Protein AF-A0A0K1K5T0-F1 (afdb_monomer)

Radius of gyration: 21.62 Å; Cα contacts (8 Å, |Δi|>4): 199; chains: 1; bounding box: 44×76×50 Å

Mean predicted aligned error: 12.62 Å

Structure (mmCIF, N/CA/C/O backbone):
data_AF-A0A0K1K5T0-F1
#
_entry.id   AF-A0A0K1K5T0-F1
#
loop_
_atom_site.group_PDB
_atom_site.id
_atom_site.type_symbol
_atom_site.label_atom_id
_atom_site.label_alt_id
_atom_site.label_comp_id
_atom_site.label_asym_id
_atom_site.label_entity_id
_atom_site.label_seq_id
_atom_site.pdbx_PDB_ins_code
_atom_site.Cartn_x
_atom_site.Cartn_y
_atom_site.Cartn_z
_atom_site.occupancy
_atom_site.B_iso_or_equiv
_atom_site.auth_seq_id
_atom_site.auth_comp_id
_atom_site.auth_asym_id
_atom_site.auth_atom_id
_atom_site.pdbx_PDB_model_num
ATOM 1 N N . MET A 1 1 ? -0.062 2.917 15.552 1.00 55.50 1 MET A N 1
ATOM 2 C CA . MET A 1 1 ? -0.443 3.579 16.825 1.00 55.50 1 MET A CA 1
ATOM 3 C C . MET A 1 1 ? -1.315 4.822 16.632 1.00 55.50 1 MET A C 1
ATOM 5 O O . MET A 1 1 ? -2.237 4.996 17.414 1.00 55.50 1 MET A O 1
ATOM 9 N N . VAL A 1 2 ? -1.104 5.640 15.592 1.00 59.44 2 VAL A N 1
ATOM 10 C CA . VAL A 1 2 ? -1.821 6.924 15.406 1.00 59.44 2 VAL A CA 1
ATOM 11 C C . VAL A 1 2 ? -3.344 6.774 15.223 1.00 59.44 2 VAL A C 1
ATOM 13 O O . VAL A 1 2 ? -4.098 7.493 15.868 1.00 59.44 2 VAL A O 1
ATOM 16 N N . ALA A 1 3 ? -3.811 5.796 14.434 1.00 54.81 3 ALA A N 1
ATOM 17 C CA . ALA A 1 3 ? -5.249 5.551 14.239 1.00 54.81 3 ALA A CA 1
ATOM 18 C C . ALA A 1 3 ? -5.986 5.276 15.562 1.00 54.81 3 ALA A C 1
ATOM 20 O O . ALA A 1 3 ? -7.031 5.849 15.831 1.00 54.81 3 ALA A O 1
ATOM 21 N N . HIS A 1 4 ? -5.403 4.419 16.405 1.00 57.84 4 HIS A N 1
ATOM 22 C CA . HIS A 1 4 ? -5.982 4.022 17.686 1.00 57.84 4 HIS A CA 1
ATOM 23 C C . HIS A 1 4 ? -6.100 5.199 18.660 1.00 57.84 4 HIS A C 1
ATOM 25 O O . HIS A 1 4 ? -7.154 5.393 19.255 1.00 57.84 4 HIS A O 1
ATOM 31 N N . ALA A 1 5 ? -5.039 6.002 18.790 1.00 65.75 5 ALA A N 1
ATOM 32 C CA . ALA A 1 5 ? -5.032 7.157 19.683 1.00 65.75 5 ALA A CA 1
ATOM 33 C C . ALA A 1 5 ? -6.095 8.194 19.283 1.00 65.75 5 ALA A C 1
ATOM 35 O O . ALA A 1 5 ? -6.869 8.633 20.129 1.00 65.75 5 ALA A O 1
ATOM 36 N N . TYR A 1 6 ? -6.201 8.506 17.986 1.00 60.47 6 TYR A N 1
ATOM 37 C CA . TYR A 1 6 ? -7.234 9.411 17.480 1.00 60.47 6 TYR A CA 1
ATOM 38 C C . TYR A 1 6 ? -8.654 8.857 17.710 1.00 60.47 6 TYR A C 1
ATOM 40 O O . TYR A 1 6 ? -9.556 9.618 18.056 1.00 60.47 6 TYR A O 1
ATOM 48 N N . ALA A 1 7 ? -8.855 7.538 17.569 1.00 62.78 7 ALA A N 1
ATOM 49 C CA . ALA A 1 7 ? -10.134 6.873 17.850 1.00 62.78 7 ALA A CA 1
ATOM 50 C C . ALA A 1 7 ? -10.588 7.082 19.293 1.00 62.78 7 ALA A C 1
ATOM 52 O O . ALA A 1 7 ? -11.733 7.455 19.545 1.00 62.78 7 ALA A O 1
ATOM 53 N N . GLN A 1 8 ? -9.669 6.837 20.230 1.00 65.81 8 GLN A N 1
ATOM 54 C CA . GLN A 1 8 ? -9.929 6.967 21.656 1.00 65.81 8 GLN A CA 1
ATOM 55 C C . GLN A 1 8 ? -10.220 8.418 22.033 1.00 65.81 8 GLN A C 1
ATOM 57 O O . GLN A 1 8 ? -11.167 8.678 22.772 1.00 65.81 8 GLN A O 1
ATOM 62 N N . GLU A 1 9 ? -9.451 9.360 21.486 1.00 74.12 9 GLU A N 1
ATOM 63 C CA . GLU A 1 9 ? -9.633 10.793 21.723 1.00 74.12 9 GLU A CA 1
ATOM 64 C C . GLU A 1 9 ? -10.989 11.301 21.204 1.00 74.12 9 GLU A C 1
ATOM 66 O O . GLU A 1 9 ? -11.654 12.089 21.873 1.00 74.12 9 GLU A O 1
ATOM 71 N N . ASN A 1 10 ? -11.442 10.800 20.050 1.00 63.72 10 ASN A N 1
ATOM 72 C CA . ASN A 1 10 ? -12.652 11.283 19.375 1.00 63.72 10 ASN A CA 1
ATOM 73 C C . ASN A 1 10 ? -13.886 10.383 19.575 1.00 63.72 10 ASN A C 1
ATOM 75 O O . ASN A 1 10 ? -14.926 10.642 18.975 1.00 63.72 10 ASN A O 1
ATOM 79 N N . LYS A 1 11 ? -13.794 9.340 20.418 1.00 71.50 11 LYS A N 1
ATOM 80 C CA . LYS A 1 11 ? -14.870 8.363 20.698 1.00 71.50 11 LYS A CA 1
ATOM 81 C C . LYS A 1 11 ? -15.508 7.779 19.430 1.00 71.50 11 LYS A C 1
ATOM 83 O O . LYS A 1 11 ? -16.722 7.600 19.362 1.00 71.50 11 LYS A O 1
ATOM 88 N N . LEU A 1 12 ? -14.695 7.520 18.411 1.00 64.69 12 LEU A N 1
ATOM 89 C CA . LEU A 1 12 ? -15.184 7.028 17.127 1.00 64.69 12 LEU A CA 1
ATOM 90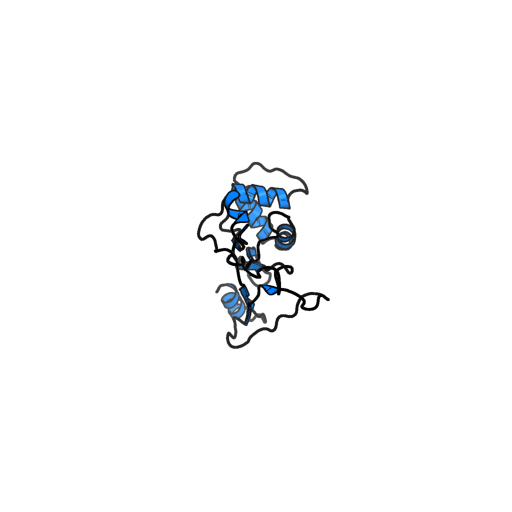 C C . LEU A 1 12 ? -15.383 5.508 17.175 1.00 64.69 12 LEU A C 1
ATOM 92 O O . LEU A 1 12 ? -14.486 4.773 17.587 1.00 64.69 12 LEU A O 1
ATOM 96 N N . GLU A 1 13 ? -16.533 5.033 16.696 1.00 62.06 13 GLU A N 1
ATOM 97 C CA . GLU A 1 13 ? -16.785 3.607 16.470 1.00 62.06 13 GLU A CA 1
ATOM 98 C C . GLU A 1 13 ? -16.142 3.173 15.146 1.00 62.06 13 GLU A C 1
ATOM 100 O O . GLU A 1 13 ? -16.751 3.236 14.081 1.00 62.06 13 GLU A O 1
ATOM 105 N N . PHE A 1 14 ? -14.883 2.741 15.185 1.00 65.06 14 PHE A N 1
ATOM 106 C CA . PHE A 1 14 ? -14.272 2.023 14.067 1.00 65.06 14 PHE A CA 1
ATOM 107 C C . PHE A 1 14 ? -13.378 0.892 14.559 1.00 65.06 14 PHE A C 1
ATOM 109 O O . PHE A 1 14 ? -12.876 0.911 15.681 1.00 65.06 14 PHE A O 1
ATOM 116 N N . THR A 1 15 ? -13.157 -0.093 13.691 1.00 68.31 15 THR A N 1
ATOM 117 C CA . THR A 1 15 ? -12.199 -1.173 13.922 1.00 68.31 15 THR A CA 1
ATOM 118 C C . THR A 1 15 ? -10.999 -1.011 12.999 1.00 68.31 15 THR A C 1
ATOM 120 O O . THR A 1 15 ? -11.123 -0.528 11.874 1.00 68.31 15 THR A O 1
ATOM 123 N N . VAL A 1 16 ? -9.824 -1.401 13.481 1.00 74.62 16 VAL A N 1
ATOM 124 C CA . VAL A 1 16 ? -8.615 -1.504 12.662 1.00 74.62 16 VAL A CA 1
ATOM 125 C C . VAL A 1 16 ? -8.305 -2.982 12.523 1.00 74.62 16 VAL A C 1
ATOM 127 O O . VAL A 1 16 ? -8.190 -3.677 13.532 1.00 74.62 16 VAL A O 1
ATOM 130 N N . ILE A 1 17 ? -8.191 -3.451 11.285 1.00 80.12 17 ILE A N 1
ATOM 131 C CA . ILE A 1 17 ? -7.899 -4.849 10.978 1.00 80.12 17 ILE A CA 1
ATOM 132 C C . ILE A 1 17 ? -6.446 -4.939 10.532 1.00 80.12 17 ILE A C 1
ATOM 134 O O . ILE A 1 17 ? -6.045 -4.286 9.568 1.00 80.12 17 ILE A O 1
ATOM 138 N N . ASP A 1 18 ? -5.674 -5.752 11.241 1.00 83.31 18 ASP A N 1
ATOM 139 C CA . ASP A 1 18 ? -4.297 -6.062 10.896 1.00 83.31 18 ASP A CA 1
ATOM 140 C C . ASP A 1 18 ? -4.266 -7.343 10.072 1.00 83.31 18 ASP A C 1
ATOM 142 O O . ASP A 1 18 ? -4.703 -8.398 10.534 1.00 83.31 18 ASP A O 1
ATOM 146 N N . PHE A 1 19 ? -3.752 -7.240 8.848 1.00 87.06 19 PHE A N 1
ATOM 147 C CA . PHE A 1 19 ? -3.556 -8.380 7.961 1.00 87.06 19 PHE A CA 1
ATOM 148 C C . PHE A 1 19 ? -2.153 -8.956 8.121 1.00 87.06 19 PHE A C 1
ATOM 150 O O . PHE A 1 19 ? -1.164 -8.222 8.104 1.00 87.06 19 PHE A O 1
ATOM 157 N N . THR A 1 20 ? -2.069 -10.281 8.194 1.00 89.06 20 THR A N 1
ATOM 158 C CA . THR A 1 20 ? -0.832 -11.021 7.932 1.00 89.06 20 THR A CA 1
ATOM 159 C C . THR A 1 20 ? -0.894 -11.535 6.505 1.00 89.06 20 THR A C 1
ATOM 161 O O . THR A 1 20 ? -1.826 -12.257 6.154 1.00 89.06 20 THR A O 1
ATOM 164 N N . VAL A 1 21 ? 0.076 -11.147 5.680 1.00 90.31 21 VAL A N 1
ATOM 165 C CA . VAL A 1 21 ? 0.117 -11.489 4.255 1.00 90.31 21 VAL A CA 1
ATOM 166 C C . VAL A 1 21 ? 1.404 -12.240 3.955 1.00 90.31 21 VAL A C 1
ATOM 168 O O . VAL A 1 21 ? 2.493 -11.772 4.288 1.00 90.31 21 VAL A O 1
ATOM 171 N N . ARG A 1 22 ? 1.281 -13.389 3.294 1.00 92.50 22 ARG A N 1
ATOM 172 C CA . ARG A 1 22 ? 2.413 -14.188 2.838 1.00 92.50 22 ARG A CA 1
ATOM 173 C C . ARG A 1 22 ? 3.036 -13.578 1.588 1.00 92.50 22 ARG A C 1
ATOM 175 O O . ARG A 1 22 ? 2.378 -13.445 0.553 1.00 92.50 22 ARG A O 1
ATOM 182 N N . LEU A 1 23 ? 4.325 -13.280 1.662 1.00 91.31 23 LEU A N 1
ATOM 183 C CA . LEU A 1 23 ? 5.133 -12.837 0.527 1.00 91.31 23 LEU A CA 1
ATOM 184 C C . LEU A 1 23 ? 5.974 -14.010 0.018 1.00 91.31 23 LEU A C 1
ATOM 186 O O . LEU A 1 23 ? 6.440 -14.812 0.828 1.00 91.31 23 LEU A O 1
ATOM 190 N N . ASP A 1 24 ? 6.162 -14.115 -1.296 1.00 87.06 24 ASP A N 1
ATOM 191 C CA . ASP A 1 24 ? 7.078 -15.106 -1.873 1.00 87.06 24 ASP A CA 1
ATOM 192 C C . ASP A 1 24 ? 8.501 -14.536 -1.955 1.00 87.06 24 ASP A C 1
ATOM 194 O O . ASP A 1 24 ? 9.478 -15.272 -1.810 1.00 87.06 24 ASP A O 1
ATOM 198 N N . PHE A 1 25 ? 8.618 -13.214 -2.116 1.00 85.56 25 PHE A N 1
ATOM 199 C CA . PHE A 1 25 ? 9.887 -12.492 -2.115 1.00 85.56 25 PHE A CA 1
ATOM 200 C C . PHE A 1 25 ? 10.114 -11.665 -0.844 1.00 85.56 25 PHE A C 1
ATOM 202 O O . PHE A 1 25 ? 9.184 -11.186 -0.192 1.00 85.56 25 PHE A O 1
ATOM 209 N N . ALA A 1 26 ? 11.390 -11.470 -0.501 1.00 76.31 26 ALA A N 1
ATOM 210 C CA . ALA A 1 26 ? 11.789 -10.686 0.661 1.00 76.31 26 ALA A CA 1
ATOM 211 C C . ALA A 1 26 ? 11.387 -9.209 0.524 1.00 76.31 26 ALA A C 1
ATOM 213 O O . ALA A 1 26 ? 11.425 -8.630 -0.563 1.00 76.31 26 ALA A O 1
ATOM 214 N N . ILE A 1 27 ? 11.066 -8.583 1.658 1.00 81.06 27 ILE A N 1
ATOM 215 C CA . ILE A 1 27 ? 10.851 -7.137 1.753 1.00 81.06 27 ILE A CA 1
ATOM 216 C C . ILE A 1 27 ? 12.189 -6.427 1.530 1.00 81.06 27 ILE A C 1
ATOM 218 O O . ILE A 1 27 ? 13.189 -6.786 2.155 1.00 81.06 27 ILE A O 1
ATOM 222 N N . ASN A 1 28 ? 12.210 -5.399 0.682 1.00 74.81 28 ASN A N 1
ATOM 223 C CA . ASN A 1 28 ? 13.379 -4.535 0.547 1.00 74.81 28 ASN A CA 1
ATOM 224 C C . ASN A 1 28 ? 13.456 -3.566 1.744 1.00 74.81 28 ASN A C 1
ATOM 226 O O . ASN A 1 28 ? 12.540 -2.761 1.91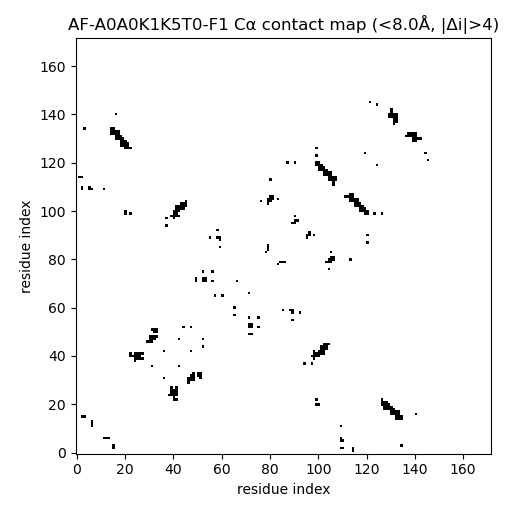9 1.00 74.81 28 ASN A O 1
ATOM 230 N N . PRO A 1 29 ? 14.519 -3.602 2.572 1.00 68.19 29 PRO A N 1
ATOM 231 C CA . PRO A 1 29 ? 14.664 -2.677 3.696 1.00 68.19 29 PRO A CA 1
ATOM 232 C C . PRO A 1 29 ? 15.159 -1.279 3.275 1.00 68.19 29 PRO A C 1
ATOM 234 O O . PRO A 1 29 ? 15.160 -0.358 4.092 1.00 68.19 29 PRO A O 1
ATOM 237 N N . GLY A 1 30 ? 15.637 -1.119 2.036 1.00 78.62 30 GLY A N 1
ATOM 238 C CA . GLY A 1 30 ? 16.225 0.112 1.511 1.00 78.62 30 GLY A CA 1
ATOM 239 C C . GLY A 1 30 ? 15.339 0.840 0.499 1.00 78.62 30 GLY A C 1
ATOM 240 O O . GLY A 1 30 ? 14.207 0.452 0.226 1.00 78.62 30 GLY A O 1
ATOM 241 N N . LYS A 1 31 ? 15.876 1.921 -0.088 1.00 82.38 31 LYS A N 1
ATOM 242 C CA . LYS A 1 31 ? 15.184 2.638 -1.168 1.00 82.38 31 LYS A CA 1
ATOM 243 C C . LYS A 1 31 ? 15.225 1.835 -2.473 1.00 82.38 31 LYS A C 1
ATOM 245 O O . LYS A 1 31 ? 16.288 1.800 -3.106 1.00 82.38 31 LYS A O 1
ATOM 250 N N . MET A 1 32 ? 14.082 1.284 -2.879 1.00 81.62 32 MET A N 1
ATOM 251 C CA . MET A 1 32 ? 13.913 0.486 -4.100 1.00 81.62 32 MET A CA 1
ATOM 252 C C . MET A 1 32 ? 14.270 1.281 -5.357 1.00 81.62 32 MET A C 1
ATOM 254 O O . MET A 1 32 ? 13.793 2.406 -5.550 1.00 81.62 32 MET A O 1
ATOM 258 N N . LYS A 1 33 ? 15.118 0.692 -6.203 1.00 83.75 33 LYS A N 1
ATOM 259 C CA . LYS A 1 33 ? 15.363 1.136 -7.579 1.00 83.75 33 LYS A CA 1
ATOM 260 C C . LYS A 1 33 ? 14.342 0.513 -8.535 1.00 83.75 33 LYS A C 1
ATOM 262 O O . LYS A 1 33 ? 13.742 -0.502 -8.186 1.00 83.75 33 LYS A O 1
ATOM 267 N N . PRO A 1 34 ? 14.191 1.051 -9.758 1.00 82.31 34 PRO A N 1
ATOM 268 C CA . PRO A 1 34 ? 13.382 0.415 -10.795 1.00 82.31 34 PRO A CA 1
ATOM 269 C C . PRO A 1 34 ? 13.785 -1.041 -11.061 1.00 82.31 34 PRO A C 1
ATOM 271 O O . PRO A 1 34 ? 12.916 -1.900 -11.155 1.00 82.31 34 PRO A O 1
ATOM 274 N N . GLU A 1 35 ? 15.091 -1.337 -11.098 1.00 85.44 35 GLU A N 1
ATOM 275 C CA . GLU A 1 35 ? 15.583 -2.705 -11.338 1.00 85.44 35 GLU A CA 1
ATOM 276 C C . GLU A 1 35 ? 15.226 -3.698 -10.217 1.00 85.44 35 GLU A C 1
ATOM 278 O O . GLU A 1 35 ? 15.178 -4.901 -10.460 1.00 85.44 35 GLU A O 1
ATOM 283 N N . ASP A 1 36 ? 14.981 -3.203 -8.998 1.00 83.62 36 ASP A N 1
ATOM 284 C CA . ASP A 1 36 ? 14.654 -4.038 -7.840 1.00 83.62 36 ASP A CA 1
ATOM 285 C C . ASP A 1 36 ? 13.170 -4.445 -7.840 1.00 83.62 36 ASP A C 1
ATOM 287 O O . ASP A 1 36 ? 12.812 -5.459 -7.248 1.00 83.62 36 ASP A O 1
ATOM 291 N N . LEU A 1 37 ? 12.290 -3.673 -8.498 1.00 83.75 37 LEU A N 1
ATOM 292 C CA . LEU A 1 37 ? 10.834 -3.867 -8.442 1.00 83.75 37 LEU A CA 1
ATOM 293 C C . LEU A 1 37 ? 10.376 -5.292 -8.792 1.00 83.75 37 LEU A C 1
ATOM 295 O O . LEU A 1 37 ? 9.546 -5.816 -8.050 1.00 83.75 37 LEU A O 1
ATOM 299 N N . PRO A 1 38 ? 10.900 -5.960 -9.841 1.00 86.12 38 PRO A N 1
ATOM 300 C CA . PRO A 1 38 ? 10.460 -7.310 -10.201 1.00 86.12 38 PRO A CA 1
ATOM 301 C C . PRO A 1 38 ? 10.881 -8.393 -9.197 1.00 86.12 38 PRO A C 1
ATOM 303 O O . PRO A 1 38 ? 10.441 -9.533 -9.312 1.00 86.12 38 PRO A O 1
ATOM 306 N N . LEU A 1 39 ? 11.764 -8.070 -8.245 1.00 86.81 39 LEU A N 1
ATOM 307 C CA . LEU A 1 39 ? 12.332 -9.013 -7.276 1.00 86.81 39 LEU A CA 1
ATOM 308 C C . LEU A 1 39 ? 11.617 -8.981 -5.919 1.00 86.81 39 LEU A C 1
ATOM 310 O O . LEU A 1 39 ? 12.064 -9.643 -4.981 1.00 86.81 39 LEU A O 1
ATOM 314 N N . HIS A 1 40 ? 10.549 -8.190 -5.789 1.00 88.19 40 HIS A N 1
ATOM 315 C CA . HIS A 1 40 ? 9.861 -7.947 -4.527 1.00 88.19 40 HIS A CA 1
ATOM 316 C C . HIS A 1 40 ? 8.340 -8.013 -4.690 1.00 88.19 40 HIS A C 1
ATOM 318 O O . HIS A 1 40 ? 7.787 -7.488 -5.648 1.00 88.19 40 HIS A O 1
ATOM 324 N N . ASP A 1 41 ? 7.661 -8.569 -3.684 1.00 90.06 41 ASP A N 1
ATOM 325 C CA . ASP A 1 41 ? 6.189 -8.609 -3.609 1.00 90.06 41 ASP A CA 1
ATOM 326 C C . ASP A 1 41 ? 5.605 -7.510 -2.714 1.00 90.06 41 ASP A C 1
ATOM 328 O O . ASP A 1 41 ? 4.387 -7.393 -2.560 1.00 90.06 41 ASP A O 1
ATOM 332 N N . PHE A 1 42 ? 6.471 -6.713 -2.094 1.00 91.19 42 PHE A N 1
ATOM 333 C CA . PHE A 1 42 ? 6.100 -5.614 -1.217 1.00 91.19 42 PHE A CA 1
ATOM 334 C C . PHE A 1 42 ? 6.647 -4.304 -1.771 1.00 91.19 42 PHE A C 1
ATOM 336 O O . PHE A 1 42 ? 7.857 -4.159 -1.942 1.00 91.19 42 PHE A O 1
ATOM 343 N N . LEU A 1 43 ? 5.755 -3.338 -1.982 1.00 90.00 43 LEU A N 1
ATOM 344 C CA . LEU A 1 43 ? 6.099 -1.996 -2.428 1.00 90.00 43 LEU A CA 1
ATOM 345 C C . LEU A 1 43 ? 5.757 -0.978 -1.343 1.00 90.00 43 LEU A C 1
ATOM 347 O O . LEU A 1 43 ? 4.590 -0.758 -1.041 1.00 90.00 43 LEU A O 1
ATOM 351 N N . SER A 1 44 ? 6.761 -0.300 -0.792 1.00 89.88 44 SER A N 1
ATOM 352 C CA . SER A 1 44 ? 6.549 0.870 0.065 1.00 89.88 44 SER A CA 1
ATOM 353 C C . SER A 1 44 ? 6.806 2.136 -0.734 1.00 89.88 44 SER A C 1
ATOM 355 O O . SER A 1 44 ? 7.952 2.448 -1.051 1.00 89.88 44 SER A O 1
ATOM 357 N N . LEU A 1 45 ? 5.751 2.898 -1.022 1.00 87.31 45 LEU A N 1
ATOM 358 C CA . LEU A 1 45 ? 5.831 4.159 -1.766 1.00 87.31 45 LEU A CA 1
ATOM 359 C C . LEU A 1 45 ? 6.650 5.229 -1.018 1.00 87.31 45 LEU A C 1
ATOM 361 O O . LEU A 1 45 ? 7.265 6.108 -1.620 1.00 87.31 45 LEU A O 1
ATOM 365 N N . ASN A 1 46 ? 6.773 5.106 0.303 1.00 84.50 46 ASN A N 1
ATOM 366 C CA . ASN A 1 46 ? 7.662 5.955 1.100 1.00 84.50 46 ASN A CA 1
ATOM 367 C C . ASN A 1 46 ? 9.150 5.591 0.947 1.00 84.50 46 ASN A C 1
ATOM 369 O O . ASN A 1 46 ? 10.017 6.394 1.294 1.00 84.50 46 ASN A O 1
ATOM 373 N N . GLN A 1 47 ? 9.452 4.399 0.427 1.00 85.00 47 GLN A N 1
ATOM 374 C CA . GLN A 1 47 ? 10.799 3.848 0.272 1.00 85.00 47 GLN A CA 1
ATOM 375 C C . GLN A 1 47 ? 11.133 3.514 -1.189 1.00 85.00 47 GLN A C 1
ATOM 377 O O . GLN A 1 47 ? 11.980 2.666 -1.450 1.00 85.00 47 GLN A O 1
ATOM 382 N N . VAL A 1 48 ? 10.529 4.192 -2.162 1.00 84.25 48 VAL A N 1
ATOM 383 C CA . VAL A 1 48 ? 11.008 4.132 -3.552 1.00 84.25 48 VAL A CA 1
ATOM 384 C C . VAL A 1 48 ? 11.941 5.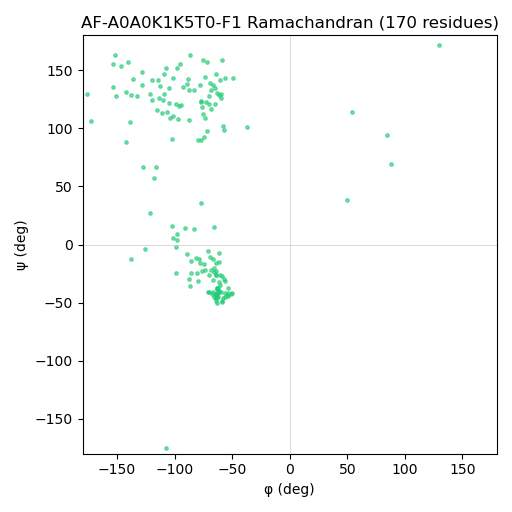301 -3.856 1.00 84.25 48 VAL A C 1
ATOM 386 O O . VAL A 1 48 ? 11.909 6.346 -3.200 1.00 84.25 48 VAL A O 1
ATOM 389 N N . ARG A 1 49 ? 12.830 5.130 -4.837 1.00 83.19 49 ARG A N 1
ATOM 390 C CA . ARG A 1 49 ? 13.667 6.229 -5.332 1.00 83.19 49 ARG A CA 1
ATOM 391 C C . ARG A 1 49 ? 12.864 7.173 -6.218 1.00 83.19 49 ARG A C 1
ATOM 393 O O . ARG A 1 49 ? 11.880 6.779 -6.832 1.00 83.19 49 ARG A O 1
ATOM 400 N N . ARG A 1 50 ? 13.364 8.401 -6.366 1.00 82.31 50 ARG A N 1
ATOM 401 C CA . ARG A 1 50 ? 12.781 9.419 -7.246 1.00 82.31 50 ARG A CA 1
ATOM 402 C C . ARG A 1 50 ? 12.507 8.914 -8.671 1.00 82.31 50 ARG A C 1
ATOM 404 O O . ARG A 1 50 ? 11.444 9.185 -9.194 1.00 82.31 50 ARG A O 1
ATOM 411 N N . GLN A 1 51 ? 13.419 8.145 -9.267 1.00 80.94 51 GLN A N 1
ATOM 412 C CA . GLN A 1 51 ? 13.238 7.577 -10.617 1.00 80.94 51 GLN A CA 1
ATOM 413 C C . GLN A 1 51 ? 12.034 6.623 -10.702 1.00 80.94 51 GLN A C 1
ATOM 415 O O . GLN A 1 51 ? 11.271 6.639 -11.665 1.00 80.94 51 GLN A O 1
ATOM 420 N N . THR A 1 52 ? 11.833 5.808 -9.667 1.00 83.88 52 THR A N 1
ATOM 421 C CA . THR A 1 52 ? 10.648 4.955 -9.545 1.00 83.88 52 THR A CA 1
ATOM 422 C C . THR A 1 52 ? 9.396 5.803 -9.349 1.00 83.88 52 THR A C 1
ATOM 424 O O . THR A 1 52 ? 8.383 5.540 -9.984 1.00 83.88 52 THR A O 1
ATOM 427 N N . TRP A 1 53 ? 9.472 6.861 -8.536 1.00 84.19 53 TRP A N 1
ATOM 428 C CA . TRP A 1 53 ? 8.378 7.821 -8.384 1.00 84.19 53 TRP A CA 1
ATOM 429 C C . TRP A 1 53 ? 7.998 8.506 -9.691 1.00 84.19 53 TRP A C 1
ATOM 431 O O . TRP A 1 53 ? 6.817 8.658 -9.954 1.00 84.19 53 TRP A O 1
ATOM 441 N N . GLU A 1 54 ? 8.972 8.884 -10.512 1.00 81.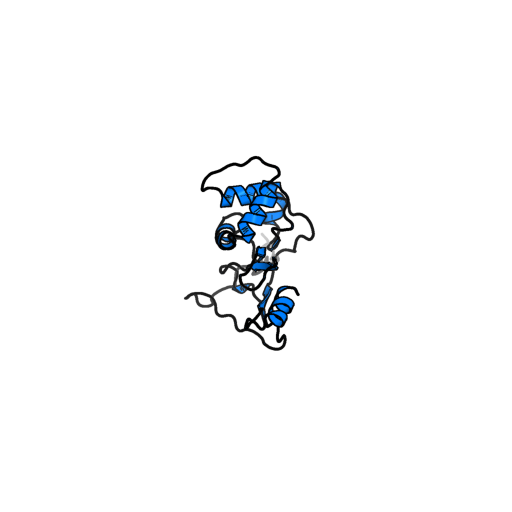25 54 GLU A N 1
ATOM 442 C CA . GLU A 1 54 ? 8.742 9.451 -11.842 1.00 81.25 54 GLU A CA 1
ATOM 443 C C . GLU A 1 54 ? 8.007 8.456 -12.747 1.00 81.25 54 GLU A C 1
ATOM 445 O O . GLU A 1 54 ? 7.072 8.839 -13.440 1.00 81.25 54 GLU A O 1
ATOM 450 N N . SER A 1 55 ? 8.358 7.169 -12.671 1.00 81.00 55 SER A N 1
ATOM 451 C CA . SER A 1 55 ? 7.675 6.105 -13.422 1.00 81.00 55 SER A CA 1
ATOM 452 C C . SER A 1 55 ? 6.237 5.886 -12.937 1.00 81.00 55 SER A C 1
ATOM 454 O O . SER A 1 55 ? 5.325 5.751 -13.748 1.00 81.00 55 SER A O 1
ATOM 456 N N . ILE A 1 56 ? 6.020 5.891 -11.617 1.00 82.31 56 ILE A N 1
ATOM 457 C CA . ILE A 1 56 ? 4.685 5.790 -11.006 1.00 82.31 56 ILE A CA 1
ATOM 458 C C . ILE A 1 56 ? 3.841 7.011 -11.371 1.00 82.31 56 ILE A C 1
ATOM 460 O O . ILE A 1 56 ? 2.704 6.857 -11.799 1.00 82.31 56 ILE A O 1
ATOM 464 N N . ALA A 1 57 ? 4.391 8.216 -11.213 1.00 79.38 57 ALA A N 1
ATOM 465 C CA . ALA A 1 57 ? 3.711 9.460 -11.538 1.00 79.38 57 ALA A CA 1
ATOM 466 C C . ALA A 1 57 ? 3.323 9.473 -13.013 1.00 79.38 57 ALA A C 1
ATOM 468 O O . ALA A 1 57 ? 2.154 9.659 -13.301 1.00 79.38 57 ALA A O 1
ATOM 469 N N . PHE A 1 58 ? 4.243 9.147 -13.924 1.00 77.81 58 PHE A N 1
ATOM 470 C CA . PHE A 1 58 ? 3.942 9.034 -15.349 1.00 77.81 58 PHE A CA 1
ATOM 471 C C . PHE A 1 58 ? 2.812 8.034 -15.628 1.00 77.81 58 PHE A C 1
ATOM 473 O O . PHE A 1 58 ? 1.888 8.347 -16.370 1.00 77.81 58 PHE A O 1
ATOM 480 N N . ALA A 1 59 ? 2.840 6.859 -14.995 1.00 77.69 59 ALA A N 1
ATOM 481 C CA . ALA A 1 59 ? 1.816 5.843 -15.207 1.00 77.69 59 ALA A CA 1
ATOM 482 C C . ALA A 1 59 ? 0.442 6.213 -14.611 1.00 77.69 59 ALA A C 1
ATOM 484 O O . ALA A 1 59 ? -0.585 5.755 -15.105 1.00 77.69 59 ALA A O 1
ATOM 485 N N . LEU A 1 60 ? 0.408 7.052 -13.571 1.00 76.69 60 LEU A N 1
ATOM 486 C CA . LEU A 1 60 ? -0.822 7.615 -13.002 1.00 76.69 60 LEU A CA 1
ATOM 487 C C . LEU A 1 60 ? -1.277 8.898 -13.727 1.00 76.69 60 LEU A C 1
ATOM 489 O O . LEU A 1 60 ? -2.459 9.236 -13.698 1.00 76.69 60 LEU A O 1
ATOM 493 N N . GLU A 1 61 ? -0.350 9.608 -14.374 1.00 71.44 61 GLU A N 1
ATOM 494 C CA . GLU A 1 61 ? -0.539 10.867 -15.101 1.00 71.44 61 GLU A CA 1
ATOM 495 C C . GLU A 1 61 ? -0.699 10.681 -16.614 1.00 71.44 61 GLU A C 1
ATOM 497 O O . GLU A 1 61 ? -0.774 11.687 -17.310 1.00 71.44 61 GLU A O 1
ATOM 502 N N . ASP A 1 62 ? -0.842 9.472 -17.164 1.00 55.59 62 ASP A N 1
ATOM 503 C CA . ASP A 1 62 ? -1.141 9.259 -18.601 1.00 55.59 62 ASP A CA 1
ATOM 504 C C . ASP A 1 62 ? -2.546 9.790 -19.025 1.00 55.59 62 ASP A C 1
ATOM 506 O O . ASP A 1 62 ? -3.061 9.518 -20.105 1.00 55.59 62 ASP A O 1
ATOM 510 N N . GLY A 1 63 ? -3.161 10.630 -18.178 1.00 45.78 63 GLY A N 1
ATOM 511 C CA . GLY A 1 63 ? -4.133 11.680 -18.514 1.00 45.78 63 GLY A CA 1
ATOM 512 C C . GLY A 1 63 ? -3.522 13.075 -18.790 1.00 45.78 63 GLY A C 1
ATOM 513 O O . GLY A 1 63 ? -4.252 14.062 -18.812 1.00 45.78 63 GLY A O 1
ATOM 514 N N . GLY A 1 64 ? -2.205 13.170 -18.998 1.00 39.41 64 GLY A N 1
ATOM 515 C CA . GLY A 1 64 ? -1.451 14.328 -19.480 1.00 39.41 64 GLY A CA 1
ATOM 516 C C . GLY A 1 64 ? -1.032 15.368 -18.435 1.00 39.41 64 GLY A C 1
ATOM 517 O O . GLY A 1 64 ? -1.737 16.351 -18.243 1.00 39.41 64 GLY A O 1
ATOM 518 N N . THR A 1 65 ? 0.183 15.277 -17.876 1.00 42.69 65 THR A N 1
ATOM 519 C CA . THR A 1 65 ? 1.182 16.378 -17.915 1.00 42.69 65 THR A CA 1
ATOM 520 C C . THR A 1 65 ? 2.548 15.945 -17.368 1.00 42.69 65 THR A C 1
ATOM 522 O O . THR A 1 65 ? 2.768 15.911 -16.169 1.00 42.69 65 THR A O 1
ATOM 525 N N . SER A 1 66 ? 3.525 15.746 -18.259 1.00 44.47 66 SER A N 1
ATOM 526 C CA . SER A 1 66 ? 4.948 15.619 -17.911 1.00 44.47 66 SER A CA 1
ATOM 527 C C . SER A 1 66 ? 5.443 16.864 -17.161 1.00 44.47 66 SER A C 1
ATOM 529 O O . SER A 1 66 ? 5.751 17.886 -17.783 1.00 44.47 66 SER A O 1
ATOM 531 N N . ARG A 1 67 ? 5.583 16.794 -15.834 1.00 49.59 67 ARG A N 1
ATOM 532 C CA . ARG A 1 67 ? 6.376 17.769 -15.073 1.00 49.59 67 ARG A CA 1
ATOM 533 C C . ARG A 1 67 ? 7.760 17.201 -14.820 1.00 49.59 67 ARG A C 1
ATOM 535 O O . ARG A 1 67 ? 7.927 16.330 -13.987 1.00 49.59 67 ARG A O 1
ATOM 542 N N . ALA A 1 68 ? 8.769 17.739 -15.496 1.00 44.59 68 ALA A N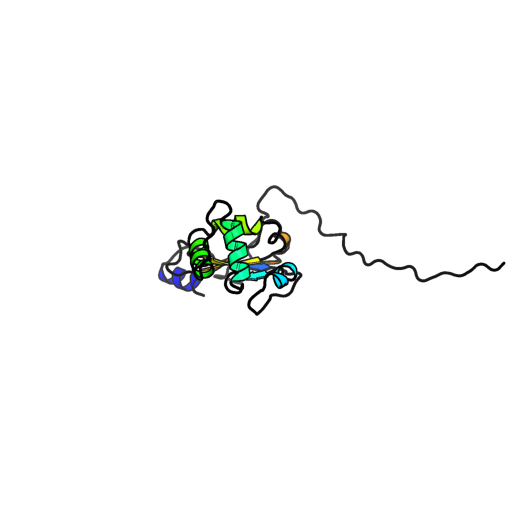 1
ATOM 543 C CA . ALA A 1 68 ? 10.162 17.544 -15.116 1.00 44.59 68 ALA A CA 1
ATOM 544 C C . ALA A 1 68 ? 10.471 18.446 -13.910 1.00 44.59 68 ALA A C 1
ATOM 546 O O . ALA A 1 68 ? 10.844 19.606 -14.074 1.00 44.59 68 ALA A O 1
ATOM 547 N N . SER A 1 69 ? 10.281 17.963 -12.682 1.00 50.53 69 SER A N 1
ATOM 548 C CA . SER A 1 69 ? 10.665 18.731 -11.493 1.00 50.53 69 SER A CA 1
ATOM 549 C C . SER A 1 69 ? 11.149 17.846 -10.346 1.00 50.53 69 SER A C 1
ATOM 551 O O . SER A 1 69 ? 10.754 16.697 -10.178 1.00 50.53 69 SER A O 1
ATOM 553 N N . ALA A 1 70 ? 11.994 18.424 -9.490 1.00 50.62 70 ALA A N 1
ATOM 554 C CA . ALA A 1 70 ? 12.337 17.852 -8.189 1.00 50.62 70 ALA A CA 1
ATOM 555 C C . ALA A 1 70 ? 11.125 17.693 -7.249 1.00 50.62 70 ALA A C 1
ATOM 557 O O . ALA A 1 70 ? 11.267 17.073 -6.200 1.00 50.62 70 ALA A O 1
ATOM 558 N N . SER A 1 71 ? 9.949 18.213 -7.628 1.00 67.44 71 SER A N 1
ATOM 559 C CA . SER A 1 71 ? 8.720 18.117 -6.845 1.00 67.44 71 SER A CA 1
ATOM 560 C C . SER A 1 71 ? 7.882 16.876 -7.149 1.00 67.44 71 SER A C 1
ATOM 562 O O . SER A 1 71 ? 6.973 16.617 -6.382 1.00 67.44 71 SER A O 1
ATOM 564 N N . ILE A 1 72 ? 8.184 16.067 -8.176 1.00 71.62 72 ILE A N 1
ATOM 565 C CA . ILE A 1 72 ? 7.357 14.898 -8.559 1.00 71.62 72 ILE A CA 1
ATOM 566 C C . ILE A 1 72 ? 7.160 13.914 -7.400 1.00 71.62 72 ILE A C 1
ATOM 568 O O . ILE A 1 72 ? 6.061 13.417 -7.194 1.00 71.62 72 ILE A O 1
ATOM 572 N N . GLU A 1 73 ? 8.203 13.640 -6.611 1.00 71.88 73 GLU A N 1
ATOM 573 C CA . GLU A 1 73 ? 8.082 12.741 -5.456 1.00 71.88 73 GLU A CA 1
ATOM 574 C C . GLU A 1 73 ? 7.162 13.332 -4.375 1.00 71.88 73 GLU A C 1
ATOM 576 O O . GLU A 1 73 ? 6.302 12.635 -3.839 1.00 71.88 73 GLU A O 1
ATOM 581 N N . GLU A 1 74 ? 7.320 14.614 -4.043 1.00 74.62 74 GLU A N 1
ATOM 582 C CA . GLU A 1 74 ? 6.479 15.265 -3.034 1.00 74.62 74 GLU A CA 1
ATOM 583 C C . GLU A 1 74 ? 5.046 15.473 -3.526 1.00 74.62 74 GLU A C 1
ATOM 585 O O . GLU A 1 74 ? 4.097 15.264 -2.772 1.00 74.62 74 GLU A O 1
ATOM 590 N N . ASP A 1 75 ? 4.884 15.867 -4.783 1.00 74.88 75 ASP A N 1
ATOM 591 C CA . ASP A 1 75 ? 3.601 16.112 -5.430 1.00 74.88 75 ASP A CA 1
ATOM 592 C C . ASP A 1 75 ? 2.858 14.794 -5.657 1.00 74.88 75 ASP A C 1
ATOM 594 O O . ASP A 1 75 ? 1.672 14.717 -5.354 1.00 74.88 75 ASP A O 1
ATOM 598 N N . GLY A 1 76 ? 3.554 13.729 -6.062 1.00 73.94 76 GLY A N 1
ATOM 599 C CA . GLY A 1 76 ? 3.007 12.378 -6.186 1.00 73.94 76 GLY A CA 1
ATOM 600 C C . GLY A 1 76 ? 2.567 11.799 -4.840 1.00 73.94 76 GLY A C 1
ATOM 601 O O . GLY A 1 76 ? 1.465 11.262 -4.724 1.00 73.94 76 GLY A O 1
ATOM 602 N N . LYS A 1 77 ? 3.358 11.989 -3.774 1.00 77.94 77 LYS A N 1
ATOM 603 C CA . LYS A 1 77 ? 2.942 11.616 -2.409 1.00 77.94 77 LYS A CA 1
ATOM 604 C C . LYS A 1 77 ? 1.720 12.412 -1.947 1.00 77.94 77 LYS A C 1
ATOM 606 O O . LYS A 1 77 ? 0.785 11.828 -1.404 1.00 77.94 77 LYS A O 1
ATOM 611 N N . LYS A 1 78 ? 1.682 13.729 -2.185 1.00 78.69 78 LYS A N 1
ATOM 612 C CA . LYS A 1 78 ? 0.507 14.577 -1.889 1.00 78.69 78 LYS A CA 1
ATOM 613 C C . LYS A 1 78 ? -0.721 14.163 -2.703 1.00 78.69 78 LYS A C 1
ATOM 615 O O . LYS A 1 78 ? -1.839 14.190 -2.185 1.00 78.69 78 LYS A O 1
ATOM 620 N N . LEU A 1 79 ? -0.521 13.762 -3.955 1.00 77.94 79 LEU A N 1
ATOM 621 C CA . LEU A 1 79 ? -1.583 13.277 -4.821 1.00 77.94 79 LEU A CA 1
ATOM 622 C C . LEU A 1 79 ? -2.184 11.995 -4.245 1.00 77.94 79 LEU A C 1
ATOM 624 O O . LEU A 1 79 ? -3.384 11.952 -4.020 1.00 77.94 79 LEU A O 1
ATOM 628 N N . LEU A 1 80 ? -1.375 10.998 -3.892 1.00 78.50 80 LEU A N 1
ATOM 629 C CA . LEU A 1 80 ? -1.875 9.746 -3.309 1.00 78.50 80 LEU A CA 1
ATOM 630 C C . LEU A 1 80 ? -2.497 9.925 -1.919 1.00 78.50 80 LEU A C 1
ATOM 632 O O . LEU A 1 80 ? -3.463 9.241 -1.587 1.00 78.50 80 LEU A O 1
ATOM 636 N N . LEU A 1 81 ? -2.012 10.897 -1.139 1.00 80.50 81 LEU A N 1
ATOM 637 C CA . LEU A 1 81 ? -2.632 11.291 0.129 1.00 80.50 81 LEU A CA 1
ATOM 638 C C . LEU A 1 81 ? -4.073 11.794 -0.046 1.00 80.50 81 LEU A C 1
ATOM 640 O O . LEU A 1 81 ? -4.900 11.584 0.842 1.00 80.50 81 LEU A O 1
ATOM 644 N N . THR A 1 82 ? -4.359 12.482 -1.157 1.00 74.69 82 THR A N 1
ATOM 645 C CA . THR A 1 82 ? -5.668 13.098 -1.453 1.00 74.69 82 THR A CA 1
ATOM 646 C C . THR A 1 82 ? -6.544 12.254 -2.382 1.00 74.69 82 THR A C 1
ATOM 648 O O . THR A 1 82 ? -7.768 12.366 -2.337 1.00 74.69 82 THR A O 1
ATOM 651 N N . ARG A 1 83 ? -5.930 11.388 -3.190 1.00 78.31 83 ARG A N 1
ATOM 652 C CA . ARG A 1 83 ? -6.546 10.474 -4.158 1.00 78.31 83 ARG A CA 1
ATOM 653 C C . ARG A 1 83 ? -6.049 9.039 -3.933 1.00 78.31 83 ARG A C 1
ATOM 655 O O . ARG A 1 83 ? -5.354 8.481 -4.785 1.00 78.31 83 ARG A O 1
ATOM 662 N N . PRO A 1 84 ? -6.391 8.414 -2.790 1.00 77.62 84 PRO A N 1
ATOM 663 C CA . PRO A 1 84 ? -5.996 7.034 -2.506 1.00 77.62 84 PRO A CA 1
ATOM 664 C C . PRO A 1 84 ? -6.623 6.025 -3.482 1.00 77.62 84 PRO A C 1
ATOM 666 O O . PRO A 1 84 ? -6.139 4.904 -3.596 1.00 77.62 84 PRO A O 1
ATOM 669 N N . ASP A 1 85 ? -7.660 6.415 -4.229 1.00 81.25 85 ASP A N 1
ATOM 670 C CA . ASP A 1 85 ? -8.241 5.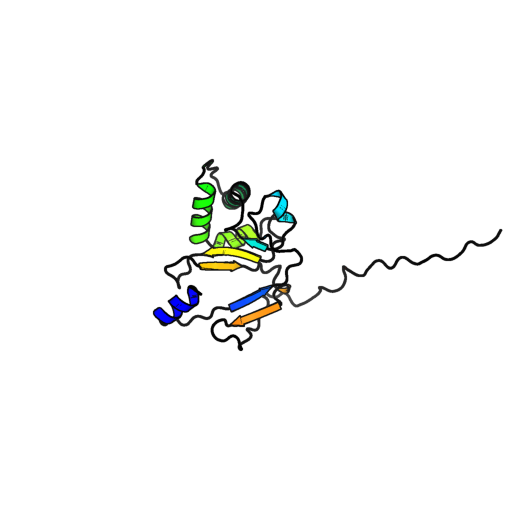628 -5.320 1.00 81.25 85 ASP A CA 1
ATOM 671 C C . ASP A 1 85 ? -7.242 5.335 -6.454 1.00 81.25 85 ASP A C 1
ATOM 673 O O . ASP A 1 85 ? -7.345 4.298 -7.109 1.00 81.25 85 ASP A O 1
ATOM 677 N N . LEU A 1 86 ? -6.224 6.182 -6.643 1.00 84.19 86 LEU A N 1
ATOM 678 C CA . LEU A 1 86 ? -5.156 5.949 -7.621 1.00 84.19 86 LEU A CA 1
ATOM 679 C C . LEU A 1 86 ? -4.284 4.739 -7.272 1.00 84.19 86 LEU A C 1
ATOM 681 O O . LEU A 1 86 ? -3.656 4.166 -8.157 1.00 84.19 86 LEU A O 1
ATOM 685 N N . ILE A 1 87 ? -4.278 4.292 -6.011 1.00 87.12 87 ILE A N 1
ATOM 686 C CA . ILE A 1 87 ? -3.599 3.049 -5.631 1.00 87.12 87 ILE A CA 1
ATOM 687 C C . ILE A 1 87 ? -4.240 1.852 -6.328 1.00 87.12 87 ILE A C 1
ATOM 689 O O . ILE A 1 87 ? -3.523 0.956 -6.765 1.00 87.12 87 ILE A O 1
ATOM 693 N N . ALA A 1 88 ? -5.567 1.841 -6.489 1.00 84.38 88 ALA A N 1
ATOM 694 C CA . ALA A 1 88 ? -6.234 0.777 -7.234 1.00 84.38 88 ALA A CA 1
ATOM 695 C C . ALA A 1 88 ? -5.771 0.756 -8.698 1.00 84.38 88 ALA A C 1
ATOM 697 O O . ALA A 1 88 ? -5.478 -0.313 -9.222 1.00 84.38 88 ALA A O 1
ATOM 698 N N . GLN A 1 89 ? -5.624 1.928 -9.325 1.00 86.50 89 GLN A N 1
ATOM 699 C CA . GLN A 1 89 ? -5.108 2.043 -10.693 1.00 86.50 89 GLN A CA 1
ATOM 700 C C . GLN A 1 89 ? -3.659 1.558 -10.786 1.00 86.50 89 GLN A C 1
ATOM 702 O O . GLN A 1 89 ? -3.347 0.745 -11.651 1.00 86.50 89 GLN A O 1
ATOM 707 N N . LEU A 1 90 ? -2.805 1.975 -9.843 1.00 86.88 90 LEU A N 1
ATOM 708 C CA . LEU A 1 90 ? -1.420 1.513 -9.746 1.00 86.88 90 LEU A CA 1
ATOM 709 C C . LEU A 1 90 ? -1.344 -0.015 -9.679 1.00 86.88 90 LEU A C 1
ATOM 711 O O . LEU A 1 90 ? -0.532 -0.614 -10.370 1.00 86.88 90 LEU A O 1
ATOM 715 N N . CYS A 1 91 ? -2.213 -0.654 -8.893 1.00 87.75 91 CYS A N 1
ATOM 716 C CA . CYS A 1 91 ? -2.220 -2.110 -8.756 1.00 87.75 91 CYS A CA 1
ATOM 717 C C . CYS A 1 91 ? -2.569 -2.838 -10.062 1.00 87.75 91 CYS A C 1
ATOM 719 O O . CYS A 1 91 ? -2.205 -4.007 -10.203 1.00 87.75 91 CYS A O 1
ATOM 721 N N . GLU A 1 92 ? -3.317 -2.214 -10.975 1.00 86.25 92 GLU A N 1
ATOM 722 C CA . GLU A 1 92 ? -3.712 -2.822 -12.253 1.00 86.25 92 GLU A CA 1
ATOM 723 C C . GLU A 1 92 ? -2.657 -2.653 -13.355 1.00 86.25 92 GLU A C 1
ATOM 725 O O . GLU A 1 92 ? -2.710 -3.363 -14.362 1.00 86.25 92 GLU A O 1
ATOM 730 N N . LEU A 1 93 ? -1.671 -1.771 -13.168 1.00 86.62 93 LEU A N 1
ATOM 731 C CA . LEU A 1 93 ? -0.586 -1.582 -14.128 1.00 86.62 93 LEU A CA 1
ATOM 732 C C . LEU A 1 93 ? 0.279 -2.851 -14.237 1.00 86.62 93 LEU A C 1
ATOM 734 O O . LEU A 1 93 ? 0.668 -3.390 -13.199 1.00 86.62 93 LEU A O 1
ATOM 738 N N . PRO A 1 94 ? 0.636 -3.314 -15.454 1.00 86.81 94 PRO A N 1
ATOM 739 C CA . PRO A 1 94 ? 1.365 -4.571 -15.658 1.00 86.81 94 PRO A CA 1
ATOM 740 C C . PRO A 1 94 ? 2.625 -4.715 -14.798 1.00 86.81 94 PRO A C 1
ATOM 742 O O . PRO A 1 94 ? 2.823 -5.757 -14.178 1.00 86.81 94 PRO A O 1
ATOM 745 N N . ASP A 1 95 ? 3.408 -3.641 -14.682 1.00 84.56 95 ASP A N 1
ATOM 746 C CA . ASP A 1 95 ? 4.666 -3.606 -13.923 1.00 84.56 95 ASP A CA 1
ATOM 747 C C . ASP A 1 95 ? 4.479 -3.663 -12.399 1.00 84.56 95 ASP A C 1
ATOM 749 O O . ASP A 1 95 ? 5.458 -3.708 -11.661 1.00 84.56 95 ASP A O 1
ATOM 753 N N . TYR A 1 96 ? 3.236 -3.623 -11.915 1.00 87.56 96 TYR A N 1
ATOM 754 C CA . TYR A 1 96 ? 2.901 -3.575 -10.493 1.00 87.56 96 TYR A CA 1
ATOM 755 C C . TYR A 1 96 ? 1.937 -4.687 -10.066 1.00 87.56 96 TYR A C 1
ATOM 757 O O . TYR A 1 96 ? 1.650 -4.832 -8.876 1.00 87.56 96 TYR A O 1
ATOM 765 N N . GLN A 1 97 ? 1.445 -5.503 -11.003 1.00 90.19 97 GLN A N 1
ATOM 766 C CA . GLN A 1 97 ? 0.479 -6.564 -10.707 1.00 90.19 97 GLN A CA 1
ATOM 767 C C . GLN A 1 97 ? 1.043 -7.655 -9.791 1.00 90.19 97 GLN A C 1
ATOM 769 O O . GLN A 1 97 ? 0.273 -8.313 -9.085 1.00 90.19 97 GLN A O 1
ATOM 774 N N . HIS A 1 98 ? 2.362 -7.863 -9.788 1.00 89.38 98 HIS A N 1
ATOM 775 C CA . HIS A 1 98 ? 3.018 -8.865 -8.946 1.00 89.38 98 HIS A CA 1
ATOM 776 C C . HIS A 1 98 ? 3.083 -8.458 -7.470 1.00 89.38 98 HIS A C 1
ATOM 778 O O . HIS A 1 98 ? 3.131 -9.339 -6.615 1.00 89.38 98 HIS A O 1
ATOM 784 N N . PHE A 1 99 ? 2.994 -7.163 -7.144 1.00 90.88 99 PHE A N 1
ATOM 785 C CA . PHE A 1 99 ? 3.005 -6.717 -5.753 1.00 90.88 99 PHE A CA 1
ATOM 786 C C . PHE A 1 99 ? 1.774 -7.222 -4.996 1.00 90.88 99 PHE A C 1
ATOM 788 O O . PHE A 1 99 ? 0.627 -6.911 -5.324 1.00 90.88 99 PHE A O 1
ATOM 795 N N . ARG A 1 100 ? 2.024 -7.977 -3.926 1.00 92.38 100 ARG A N 1
ATOM 796 C CA . ARG A 1 100 ? 1.002 -8.489 -3.007 1.00 92.38 100 ARG A CA 1
ATOM 797 C C . ARG A 1 100 ? 0.550 -7.449 -2.004 1.00 92.38 100 ARG A C 1
ATOM 799 O O . ARG A 1 100 ? -0.598 -7.482 -1.571 1.00 92.38 100 ARG A O 1
ATOM 806 N N . VAL A 1 101 ? 1.454 -6.554 -1.619 1.00 92.06 101 VAL A N 1
ATOM 807 C CA . VAL A 1 101 ? 1.186 -5.514 -0.630 1.00 92.06 101 VAL A CA 1
ATOM 808 C C . VAL A 1 101 ? 1.798 -4.201 -1.092 1.00 92.06 101 VAL A C 1
ATOM 810 O O . VAL A 1 101 ? 2.990 -4.133 -1.392 1.00 92.06 101 VAL A O 1
ATOM 813 N N . LEU A 1 102 ? 0.984 -3.148 -1.095 1.00 91.56 102 LEU A N 1
ATOM 814 C CA . LEU A 1 102 ? 1.425 -1.778 -1.328 1.00 91.56 102 LEU A CA 1
ATOM 815 C C . LEU A 1 102 ? 1.233 -0.968 -0.047 1.00 91.56 102 LEU A C 1
ATOM 817 O O . LEU A 1 102 ? 0.134 -0.931 0.499 1.00 91.56 102 LEU A O 1
ATOM 821 N N . ALA A 1 103 ? 2.285 -0.309 0.424 1.00 89.94 103 ALA A N 1
ATOM 822 C CA . ALA A 1 103 ? 2.256 0.574 1.579 1.00 89.94 103 ALA A CA 1
ATOM 823 C C . ALA A 1 103 ? 2.421 2.034 1.145 1.00 89.94 103 ALA A C 1
ATOM 825 O O . ALA A 1 103 ? 3.351 2.377 0.413 1.00 89.94 103 ALA A O 1
ATOM 826 N N . PHE A 1 104 ? 1.530 2.900 1.618 1.00 88.06 104 PHE A N 1
ATOM 827 C CA . PHE A 1 104 ? 1.482 4.314 1.255 1.00 88.06 104 PHE A CA 1
ATOM 828 C C . PHE A 1 104 ? 0.879 5.142 2.386 1.00 88.06 104 PHE A C 1
ATOM 830 O O . PHE A 1 104 ? 0.221 4.603 3.276 1.00 88.06 104 PHE A O 1
ATOM 837 N N . ASP A 1 105 ? 1.091 6.453 2.353 1.00 87.38 105 ASP A N 1
ATOM 838 C CA . ASP A 1 105 ? 0.432 7.351 3.295 1.00 87.38 105 ASP A CA 1
ATOM 839 C C . ASP A 1 105 ? -0.927 7.780 2.740 1.00 87.38 105 ASP A C 1
ATOM 841 O O . ASP A 1 105 ? -1.043 8.203 1.590 1.00 87.38 105 ASP A O 1
ATOM 845 N N . ALA A 1 106 ? -1.958 7.704 3.577 1.00 84.44 106 ALA A N 1
ATOM 846 C CA . ALA A 1 106 ? -3.304 8.166 3.272 1.00 84.44 106 ALA A CA 1
ATOM 847 C C . ALA A 1 106 ? -3.799 9.093 4.380 1.00 84.44 106 ALA A C 1
ATOM 849 O O . ALA A 1 106 ? -3.472 8.902 5.553 1.00 84.44 106 ALA A O 1
ATOM 850 N N . LYS A 1 107 ? -4.631 10.079 4.036 1.00 84.31 107 LYS A N 1
ATOM 851 C CA . LYS A 1 107 ? -5.336 10.894 5.029 1.00 84.31 107 LYS A CA 1
ATOM 852 C C . LYS A 1 107 ? -6.790 10.425 5.140 1.00 84.31 107 LYS A C 1
ATOM 854 O O . LYS A 1 107 ? -7.634 10.892 4.375 1.00 84.31 107 LYS A O 1
ATOM 859 N N . PRO A 1 108 ? -7.106 9.479 6.039 1.00 75.81 108 PRO A N 1
ATOM 860 C CA . PRO A 1 108 ? -8.474 9.008 6.177 1.00 75.81 108 PRO A CA 1
ATOM 861 C C . PRO A 1 108 ? -9.350 10.071 6.844 1.00 75.81 108 PRO A C 1
ATOM 863 O O . PRO A 1 108 ? -8.871 10.890 7.623 1.00 75.81 108 PRO A O 1
ATOM 866 N N . VAL A 1 109 ? -10.663 9.997 6.617 1.00 75.94 109 VAL A N 1
ATOM 867 C CA . VAL A 1 109 ? -11.653 10.878 7.273 1.00 75.94 109 VAL A CA 1
ATOM 868 C C . VAL A 1 109 ? -11.569 10.783 8.803 1.00 75.94 109 VAL A C 1
ATOM 870 O O . VAL A 1 109 ? -11.815 11.754 9.509 1.00 75.94 109 VAL A O 1
ATOM 873 N N . ILE A 1 110 ? -11.159 9.619 9.306 1.00 69.44 110 ILE A N 1
ATOM 874 C CA . ILE A 1 110 ? -10.994 9.316 10.729 1.00 69.44 110 ILE A CA 1
ATOM 875 C C . ILE A 1 110 ? -9.654 9.781 11.313 1.00 69.44 110 ILE A C 1
ATOM 877 O O . ILE A 1 110 ? -9.268 9.286 12.363 1.00 69.44 110 ILE A O 1
ATOM 881 N N . SER A 1 111 ? -8.868 10.625 10.640 1.00 74.31 111 SER A N 1
ATOM 882 C CA . SER A 1 111 ? -7.665 11.197 11.249 1.00 74.31 111 SER A CA 1
ATOM 883 C C . SER A 1 111 ? -7.300 12.542 10.637 1.00 74.31 111 SER A C 1
ATOM 885 O O . SER A 1 111 ? -7.250 12.715 9.421 1.00 74.31 111 SER A O 1
ATOM 887 N N . ALA A 1 112 ? -6.960 13.506 11.494 1.00 77.44 112 ALA A N 1
ATOM 888 C CA . ALA A 1 112 ? -6.371 14.765 11.044 1.00 77.44 112 ALA A CA 1
ATOM 889 C C . ALA A 1 112 ? -4.945 14.574 10.484 1.00 77.44 112 ALA A C 1
ATOM 891 O O . ALA A 1 112 ? -4.479 15.404 9.698 1.00 77.44 112 ALA A O 1
ATOM 892 N N . GLN A 1 113 ? -4.269 13.488 10.875 1.00 83.12 113 GLN A N 1
ATOM 893 C CA . GLN A 1 113 ? -2.912 13.141 10.460 1.00 83.12 113 GLN A CA 1
ATOM 894 C C . GLN A 1 113 ? -2.931 12.118 9.319 1.00 83.12 113 GLN A C 1
ATOM 896 O O . GLN A 1 113 ? -3.851 11.310 9.199 1.00 83.12 113 GLN A O 1
ATOM 901 N N . ALA A 1 114 ? -1.890 12.140 8.486 1.00 83.00 114 ALA A N 1
ATOM 902 C CA . ALA A 1 114 ? -1.660 11.066 7.531 1.00 83.00 114 ALA A CA 1
ATOM 903 C C . ALA A 1 114 ? -1.303 9.774 8.281 1.00 83.00 114 ALA A C 1
ATOM 905 O O . ALA A 1 114 ? -0.530 9.791 9.241 1.00 83.00 114 ALA A O 1
ATOM 906 N N . LEU A 1 115 ? -1.874 8.660 7.838 1.00 81.81 115 LEU A N 1
ATOM 907 C CA . LEU A 1 115 ? -1.607 7.327 8.351 1.00 81.81 115 LEU A CA 1
ATOM 908 C C . LEU A 1 115 ? -0.943 6.488 7.269 1.00 81.81 115 LEU A C 1
ATOM 910 O O . LEU A 1 115 ? -1.349 6.536 6.111 1.00 81.81 115 LEU A O 1
ATOM 914 N N . GLN A 1 116 ? 0.011 5.655 7.672 1.00 83.56 116 GLN A N 1
ATOM 915 C CA . GLN A 1 116 ? 0.532 4.613 6.801 1.00 83.56 116 GLN A CA 1
ATOM 916 C C . GLN A 1 116 ? -0.514 3.501 6.664 1.00 83.56 116 GLN A C 1
ATOM 918 O O . GLN A 1 116 ? -0.951 2.916 7.661 1.00 83.56 116 GLN A O 1
ATOM 923 N N . VAL A 1 117 ? -0.912 3.221 5.429 1.00 83.88 117 VAL A N 1
ATOM 924 C CA . VAL A 1 117 ? -1.919 2.229 5.055 1.00 83.88 117 VAL A CA 1
ATOM 925 C C . VAL A 1 117 ? -1.276 1.177 4.159 1.00 83.88 117 VAL A C 1
ATOM 927 O O . VAL A 1 117 ? -0.425 1.489 3.329 1.00 83.88 117 VAL A O 1
ATOM 930 N N . GLY A 1 118 ? -1.680 -0.078 4.350 1.00 87.19 118 GLY A N 1
ATOM 931 C CA . GLY A 1 118 ? -1.365 -1.183 3.453 1.00 87.19 118 GLY A CA 1
ATOM 932 C C . GLY A 1 118 ? -2.590 -1.560 2.625 1.00 87.19 118 GLY A C 1
ATOM 933 O O . GLY A 1 118 ? -3.681 -1.694 3.176 1.00 87.19 118 GLY A O 1
ATOM 934 N N . ALA A 1 119 ? -2.410 -1.754 1.323 1.00 88.31 119 ALA A N 1
ATOM 935 C CA . ALA A 1 119 ? -3.411 -2.316 0.426 1.00 88.31 119 ALA A CA 1
ATOM 936 C C . ALA A 1 119 ? -2.961 -3.692 -0.072 1.00 88.31 119 ALA A C 1
ATOM 938 O O . ALA A 1 119 ? -1.808 -3.870 -0.467 1.00 88.31 119 ALA A O 1
ATOM 939 N N . VAL A 1 120 ? -3.896 -4.644 -0.075 1.00 91.00 120 VAL A N 1
ATOM 940 C CA . VAL A 1 120 ? -3.734 -5.970 -0.681 1.00 91.00 120 VAL A CA 1
ATOM 941 C C . VAL A 1 120 ? -4.651 -6.027 -1.902 1.00 91.00 120 VAL A C 1
ATOM 943 O O . VAL A 1 120 ? -5.873 -5.978 -1.731 1.00 91.00 120 VAL A O 1
ATOM 946 N N . PRO A 1 121 ? -4.117 -6.105 -3.132 1.00 91.06 121 PRO A N 1
ATOM 947 C CA . PRO A 1 121 ? -4.946 -6.241 -4.323 1.00 91.06 121 PRO A CA 1
ATOM 948 C C . PRO A 1 121 ? -5.787 -7.523 -4.266 1.00 91.06 121 PRO A C 1
ATOM 950 O O . PRO A 1 121 ? -5.293 -8.575 -3.864 1.00 91.06 121 PRO A O 1
ATOM 953 N N . VAL A 1 122 ? -7.040 -7.473 -4.731 1.00 89.25 122 VAL A N 1
ATOM 954 C CA . VAL A 1 122 ? -7.984 -8.613 -4.669 1.00 89.25 122 VAL A CA 1
ATOM 955 C C . VAL A 1 122 ? -7.434 -9.877 -5.344 1.00 89.25 122 VAL A C 1
ATOM 957 O O . VAL A 1 122 ? -7.694 -10.993 -4.893 1.00 89.25 122 VAL A O 1
ATOM 960 N N . ARG A 1 123 ? -6.614 -9.729 -6.392 1.00 89.81 123 ARG A N 1
ATOM 961 C CA . ARG A 1 123 ? -5.939 -10.861 -7.055 1.00 89.81 123 ARG A CA 1
ATOM 962 C C . ARG A 1 123 ? -5.040 -11.670 -6.105 1.00 89.81 123 ARG A C 1
ATOM 964 O O . ARG A 1 123 ? -4.882 -12.870 -6.300 1.00 89.81 123 ARG A O 1
ATOM 971 N N . HIS A 1 124 ? -4.530 -11.033 -5.051 1.00 91.69 124 HIS A N 1
ATOM 972 C CA . HIS A 1 124 ? -3.662 -11.618 -4.026 1.00 91.69 124 HIS A CA 1
ATOM 973 C C . HIS A 1 124 ? -4.403 -11.929 -2.720 1.00 91.69 124 HIS A C 1
ATOM 975 O O . HIS A 1 124 ? -3.765 -12.190 -1.706 1.00 91.69 124 HIS A O 1
ATOM 981 N N . TRP A 1 125 ? -5.742 -11.964 -2.722 1.00 89.88 125 TRP A N 1
ATOM 982 C CA . TRP A 1 125 ? -6.543 -12.259 -1.523 1.00 89.88 125 TRP A CA 1
ATOM 983 C C . TRP A 1 125 ? -6.139 -13.565 -0.828 1.00 89.88 125 TRP A C 1
ATOM 985 O O . TRP A 1 125 ? -6.097 -13.645 0.395 1.00 89.88 125 TRP A O 1
ATOM 995 N N . ALA A 1 126 ? -5.784 -14.587 -1.612 1.00 89.75 126 ALA A N 1
ATOM 996 C CA . ALA A 1 126 ? -5.339 -15.881 -1.098 1.00 89.75 126 ALA A CA 1
ATOM 997 C C . ALA A 1 126 ? -3.993 -15.826 -0.348 1.00 89.75 126 ALA A C 1
ATOM 999 O O . ALA A 1 126 ? -3.633 -16.798 0.312 1.00 89.75 126 ALA A O 1
ATOM 1000 N N . ALA A 1 127 ? -3.245 -14.723 -0.453 1.00 91.25 127 ALA A N 1
ATOM 1001 C CA . ALA A 1 127 ? -2.021 -14.503 0.306 1.00 91.25 127 ALA A CA 1
ATOM 1002 C C . ALA A 1 127 ? -2.289 -13.991 1.730 1.00 91.25 127 ALA A C 1
ATOM 1004 O O . ALA A 1 127 ? -1.363 -13.979 2.536 1.00 91.25 127 ALA A O 1
ATOM 1005 N N . ILE A 1 128 ? -3.517 -13.572 2.060 1.00 91.56 128 ILE A N 1
ATOM 1006 C CA . ILE A 1 128 ? -3.873 -13.157 3.420 1.00 91.56 128 ILE A CA 1
ATOM 1007 C C . ILE A 1 128 ? -4.019 -14.410 4.293 1.00 91.56 128 ILE A C 1
ATOM 1009 O O . ILE A 1 128 ? -4.931 -15.211 4.104 1.00 91.56 128 ILE A O 1
ATOM 1013 N N . GLU A 1 129 ? -3.112 -14.582 5.252 1.00 91.06 129 GLU A N 1
ATOM 1014 C CA . GLU A 1 129 ? -3.081 -15.736 6.159 1.00 91.06 129 GLU A CA 1
ATOM 1015 C C . GLU A 1 129 ? -3.972 -15.529 7.382 1.00 91.06 129 GLU A C 1
ATOM 1017 O O . GLU A 1 129 ? -4.589 -16.469 7.881 1.00 91.06 129 GLU A O 1
ATOM 1022 N N . SER A 1 130 ? -4.037 -14.295 7.880 1.00 88.81 130 SER A N 1
ATOM 1023 C CA . SER A 1 130 ? -4.891 -13.946 9.009 1.00 88.81 130 SER A CA 1
ATOM 1024 C C . SER A 1 130 ? -5.282 -12.475 8.985 1.00 88.81 130 SER A C 1
ATOM 1026 O O . SER A 1 130 ? -4.583 -11.630 8.420 1.00 88.81 130 SER A O 1
ATOM 1028 N N . ALA A 1 131 ? -6.412 -12.181 9.619 1.00 87.56 131 ALA A N 1
ATOM 1029 C CA . ALA A 1 131 ? -6.888 -10.837 9.880 1.00 87.56 131 ALA A CA 1
ATOM 1030 C C . ALA A 1 131 ? -7.309 -10.749 11.342 1.00 87.56 131 ALA A C 1
ATOM 1032 O O . ALA A 1 131 ? -8.082 -11.580 11.823 1.00 87.56 131 ALA A O 1
ATOM 1033 N N . VAL A 1 132 ? -6.789 -9.763 12.061 1.00 86.12 132 VAL A N 1
ATOM 1034 C CA . VAL A 1 132 ? -7.011 -9.625 13.502 1.00 86.12 132 VAL A CA 1
ATOM 1035 C C . VAL A 1 132 ? -7.487 -8.218 13.812 1.00 86.12 132 VAL A C 1
ATOM 1037 O O . VAL A 1 132 ? -6.967 -7.239 13.279 1.00 86.12 132 VAL A O 1
ATOM 1040 N N . CYS A 1 133 ? -8.478 -8.100 14.692 1.00 81.06 133 CYS A N 1
ATOM 1041 C CA . CYS A 1 133 ? -8.889 -6.802 15.204 1.00 81.06 133 CYS A CA 1
ATOM 1042 C C . CYS A 1 133 ? -7.782 -6.233 16.099 1.00 81.06 133 CYS A C 1
ATOM 1044 O O . CYS A 1 133 ? -7.492 -6.769 17.164 1.00 81.06 133 CYS A O 1
ATOM 1046 N N . ARG A 1 134 ? -7.183 -5.105 15.718 1.00 77.38 134 ARG A N 1
ATOM 1047 C CA . ARG A 1 134 ? -6.132 -4.453 16.511 1.00 77.38 134 ARG A CA 1
ATOM 1048 C C . ARG A 1 134 ? -6.623 -4.023 17.896 1.00 77.38 134 ARG A C 1
ATOM 1050 O O . ARG A 1 134 ? -5.847 -4.028 18.845 1.00 77.38 134 ARG A O 1
ATOM 1057 N N . LEU A 1 135 ? -7.899 -3.644 18.012 1.00 74.88 135 LEU A N 1
ATOM 1058 C CA . LEU A 1 135 ? -8.507 -3.207 19.278 1.00 74.88 135 LEU A CA 1
ATOM 1059 C C . LEU A 1 135 ? -8.819 -4.376 20.217 1.00 74.88 135 LEU A C 1
ATOM 1061 O O . LEU A 1 135 ? -8.907 -4.189 21.426 1.00 74.88 135 LEU A O 1
ATOM 1065 N N . ASN A 1 136 ? -8.968 -5.580 19.665 1.00 77.25 136 ASN A N 1
ATOM 1066 C CA . ASN A 1 136 ? -9.103 -6.809 20.426 1.00 77.25 136 ASN A CA 1
ATOM 1067 C C . ASN A 1 136 ? -8.350 -7.937 19.704 1.00 77.25 136 ASN A C 1
ATOM 1069 O O . ASN A 1 136 ? -8.961 -8.661 18.914 1.00 77.25 136 ASN A O 1
ATOM 1073 N N . PRO A 1 137 ? -7.045 -8.116 19.983 1.00 75.44 137 PRO A N 1
ATOM 1074 C CA . PRO A 1 137 ? -6.201 -9.070 19.261 1.00 75.44 137 PRO A CA 1
ATOM 1075 C C . PRO A 1 137 ? -6.642 -10.536 19.364 1.00 75.44 137 PRO A C 1
ATOM 1077 O O . PRO A 1 137 ? -6.189 -11.373 18.591 1.00 75.44 137 PRO A O 1
ATOM 1080 N N . THR A 1 138 ? -7.529 -10.866 20.308 1.00 79.38 138 THR A N 1
ATOM 1081 C CA . THR A 1 138 ? -8.122 -12.210 20.410 1.00 79.38 138 THR A CA 1
ATOM 1082 C C . THR A 1 138 ? -9.240 -12.446 19.392 1.00 79.38 138 THR A C 1
ATOM 1084 O O . THR A 1 138 ? -9.618 -13.585 19.133 1.00 79.38 138 THR A O 1
ATOM 1087 N N . THR A 1 139 ? -9.764 -11.378 18.788 1.00 79.94 139 THR A N 1
ATOM 1088 C CA . THR A 1 139 ? -10.813 -11.438 17.771 1.00 79.94 139 THR A CA 1
ATOM 1089 C C . THR A 1 139 ? -10.188 -11.606 16.391 1.00 79.94 139 THR A C 1
ATOM 1091 O O . THR A 1 139 ? -9.620 -10.664 15.830 1.00 79.94 139 THR A O 1
ATOM 1094 N N . GLN A 1 140 ? -10.325 -12.806 15.829 1.00 82.81 140 GLN A N 1
ATOM 1095 C CA . GLN A 1 140 ? -10.027 -13.059 14.422 1.00 82.81 140 GLN A CA 1
ATOM 1096 C C . GLN A 1 140 ? -11.173 -12.552 13.547 1.00 82.81 140 GLN A C 1
ATOM 1098 O O . GLN A 1 140 ? -12.347 -12.755 13.856 1.00 82.81 140 GLN A O 1
ATOM 1103 N N . VAL A 1 141 ? -10.824 -11.895 12.447 1.00 82.50 141 VAL A N 1
ATOM 1104 C CA . VAL A 1 141 ? -11.779 -11.423 11.449 1.00 82.50 141 VAL A CA 1
ATOM 1105 C C . VAL A 1 141 ? -11.843 -12.454 10.331 1.00 82.50 141 VAL A C 1
ATOM 1107 O O . VAL A 1 141 ? -10.842 -12.729 9.670 1.00 82.50 141 VAL A O 1
ATOM 1110 N N . ALA A 1 142 ? -13.022 -13.033 10.116 1.00 81.50 142 ALA A N 1
ATOM 1111 C CA . ALA A 1 142 ? -13.259 -13.872 8.952 1.00 81.50 142 ALA A CA 1
ATOM 1112 C C . ALA A 1 142 ? -13.293 -12.991 7.696 1.00 81.50 142 ALA A C 1
ATOM 1114 O O . ALA A 1 142 ? -14.003 -11.988 7.647 1.00 81.50 142 ALA A O 1
ATOM 1115 N N . LEU A 1 143 ? -12.503 -13.366 6.693 1.00 81.25 143 LEU A N 1
ATOM 1116 C CA . LEU A 1 143 ? -12.404 -12.654 5.427 1.00 81.25 143 LEU A CA 1
ATOM 1117 C C . LEU A 1 143 ? -13.112 -13.438 4.327 1.00 81.25 143 LEU A C 1
ATOM 1119 O O . LEU A 1 143 ? -12.670 -14.521 3.941 1.00 81.25 143 LEU A O 1
ATOM 1123 N N . GLU A 1 144 ? -14.187 -12.872 3.797 1.00 83.38 144 GLU A N 1
ATOM 1124 C CA . GLU A 1 144 ? -14.868 -13.400 2.617 1.00 83.38 144 GLU A CA 1
ATOM 1125 C C . GLU A 1 144 ? -14.252 -12.803 1.353 1.00 83.38 144 GLU A C 1
ATOM 1127 O O . GLU A 1 144 ? -13.935 -11.616 1.312 1.00 83.38 144 GLU A O 1
ATOM 1132 N N . TYR A 1 145 ? -14.055 -13.627 0.321 1.00 81.19 145 TYR A N 1
ATOM 1133 C CA . TYR A 1 145 ? -13.516 -13.137 -0.945 1.00 81.19 145 TYR A CA 1
ATOM 1134 C C . TYR A 1 145 ? -14.468 -12.086 -1.542 1.00 81.19 145 TYR A C 1
ATOM 1136 O O . TYR A 1 145 ? -15.661 -12.368 -1.676 1.00 81.19 145 TYR A O 1
ATOM 1144 N N . PRO A 1 146 ? -13.978 -10.897 -1.930 1.00 76.38 146 PRO A N 1
ATOM 1145 C CA . PRO A 1 146 ? -14.826 -9.875 -2.524 1.00 76.38 146 PRO A CA 1
ATOM 1146 C C . PRO A 1 146 ? -15.182 -10.256 -3.976 1.00 76.38 146 PRO A C 1
ATOM 1148 O O . PRO A 1 146 ? -14.433 -9.967 -4.908 1.00 76.38 146 PRO A O 1
ATOM 1151 N N . GLY A 1 147 ? -16.322 -10.936 -4.163 1.00 71.12 147 GLY A N 1
ATOM 1152 C CA . GLY A 1 147 ? -16.926 -11.285 -5.461 1.00 71.12 147 GLY A CA 1
ATOM 1153 C C . GLY A 1 147 ? -17.317 -12.765 -5.616 1.00 71.12 147 GLY A C 1
ATOM 1154 O O . GLY A 1 147 ? -16.937 -13.611 -4.812 1.00 71.12 147 GLY A O 1
ATOM 1155 N N . ASP A 1 148 ? -18.029 -13.103 -6.698 1.00 55.72 148 ASP A N 1
ATOM 1156 C CA . ASP A 1 148 ? -18.565 -14.453 -6.983 1.00 55.72 148 ASP A CA 1
ATOM 1157 C C . ASP A 1 148 ? -17.521 -15.476 -7.492 1.00 55.72 148 ASP A C 1
ATOM 1159 O O . ASP A 1 148 ? -17.816 -16.318 -8.344 1.00 55.72 148 ASP A O 1
ATOM 1163 N N . ARG A 1 149 ? -16.269 -15.440 -7.011 1.00 47.25 149 ARG A N 1
ATOM 1164 C CA . ARG A 1 149 ? -15.278 -16.474 -7.366 1.00 47.25 149 ARG A CA 1
ATOM 1165 C C . ARG A 1 149 ? -15.048 -17.459 -6.222 1.00 47.25 149 ARG A C 1
ATOM 1167 O O . ARG A 1 149 ? -14.383 -17.120 -5.244 1.00 47.25 149 ARG A O 1
ATOM 1174 N N . PRO A 1 150 ? -15.525 -18.712 -6.351 1.00 45.66 150 PRO A N 1
ATOM 1175 C CA . PRO A 1 150 ? -15.229 -19.746 -5.382 1.00 45.66 150 PRO A CA 1
ATOM 1176 C C . PRO A 1 150 ? -13.780 -20.235 -5.507 1.00 45.66 150 PRO A C 1
ATOM 1178 O O . PRO A 1 150 ? -13.210 -20.394 -6.585 1.00 45.66 150 PRO A O 1
ATOM 1181 N N . ARG A 1 151 ? -13.231 -20.533 -4.333 1.00 47.94 151 ARG A N 1
ATOM 1182 C CA . ARG A 1 151 ? -12.006 -21.273 -4.009 1.00 47.94 151 ARG A CA 1
ATOM 1183 C C . ARG A 1 151 ? -11.744 -22.466 -4.966 1.00 47.94 151 ARG A C 1
ATOM 1185 O O . ARG A 1 151 ? -12.338 -23.526 -4.792 1.00 47.94 151 ARG A O 1
ATOM 1192 N N . ARG A 1 152 ? -10.844 -22.318 -5.951 1.00 38.53 152 ARG A N 1
ATOM 1193 C CA . ARG A 1 152 ? -10.160 -23.386 -6.739 1.00 38.53 152 ARG A CA 1
ATOM 1194 C C . ARG A 1 152 ? -9.149 -22.704 -7.684 1.00 38.53 152 ARG A C 1
ATOM 1196 O O . ARG A 1 152 ? -9.546 -21.784 -8.377 1.00 38.53 152 ARG A O 1
ATOM 1203 N N . ALA A 1 153 ? -7.866 -23.036 -7.806 1.00 40.59 153 ALA A N 1
ATOM 1204 C CA . ALA A 1 153 ? -7.025 -24.089 -7.258 1.00 40.59 153 ALA A CA 1
ATOM 1205 C C . ALA A 1 153 ? -5.580 -23.546 -7.178 1.00 40.59 153 ALA A C 1
ATOM 1207 O O . ALA A 1 153 ? -5.057 -23.044 -8.167 1.00 40.59 153 ALA A O 1
ATOM 1208 N N . VAL A 1 154 ? -4.940 -23.649 -6.012 1.00 39.78 154 VAL A N 1
ATOM 1209 C CA . VAL A 1 154 ? -3.477 -23.536 -5.874 1.00 39.78 154 VAL A CA 1
ATOM 1210 C C . VAL A 1 154 ? -2.990 -24.890 -5.383 1.00 39.78 154 VAL A C 1
ATOM 1212 O O . VAL A 1 154 ? -2.603 -25.061 -4.235 1.00 39.78 154 VAL A O 1
ATOM 1215 N N . VAL A 1 155 ? -3.127 -25.895 -6.236 1.00 44.53 155 VAL A N 1
ATOM 1216 C CA . VAL A 1 155 ? -2.413 -27.164 -6.121 1.00 44.53 155 VAL A CA 1
ATOM 1217 C C . VAL A 1 155 ? -2.076 -27.538 -7.562 1.00 44.53 155 VAL A C 1
ATOM 1219 O O . VAL A 1 155 ? -2.954 -27.454 -8.411 1.00 44.53 155 VAL A O 1
ATOM 1222 N N . GLU A 1 156 ? -0.817 -27.901 -7.812 1.00 37.38 156 GLU A N 1
ATOM 1223 C CA . GLU A 1 156 ? -0.236 -28.301 -9.111 1.00 37.38 156 GLU A CA 1
ATOM 1224 C C . GLU A 1 156 ? 0.322 -27.182 -10.009 1.00 37.38 156 GLU A C 1
ATOM 1226 O O . GLU A 1 156 ? -0.145 -26.929 -11.112 1.00 37.38 156 GLU A O 1
ATOM 1231 N N . ALA A 1 157 ? 1.433 -26.581 -9.577 1.00 35.44 157 ALA A N 1
ATOM 1232 C CA . ALA A 1 157 ? 2.468 -26.144 -10.528 1.00 35.44 157 ALA A CA 1
ATOM 1233 C C . ALA A 1 157 ? 3.908 -26.429 -10.058 1.00 35.44 157 ALA A C 1
ATOM 1235 O O . ALA A 1 157 ? 4.821 -26.406 -10.871 1.00 35.44 157 ALA A O 1
ATOM 1236 N N . ASN A 1 158 ? 4.123 -26.791 -8.786 1.00 39.56 158 ASN A N 1
ATOM 1237 C CA . ASN A 1 158 ? 5.446 -27.150 -8.263 1.00 39.56 158 ASN A CA 1
ATOM 1238 C C . ASN A 1 158 ? 5.488 -28.601 -7.768 1.00 39.56 158 ASN A C 1
ATOM 1240 O O . ASN A 1 158 ? 5.810 -28.871 -6.613 1.00 39.56 158 ASN A O 1
ATOM 1244 N N . ALA A 1 159 ? 5.163 -29.548 -8.650 1.00 37.00 159 ALA A N 1
ATOM 1245 C CA . ALA A 1 159 ? 5.663 -30.907 -8.479 1.00 37.00 159 ALA A CA 1
ATOM 1246 C C . ALA A 1 159 ? 7.136 -30.921 -8.937 1.00 37.00 159 ALA A C 1
ATOM 1248 O O . ALA A 1 159 ? 7.416 -30.526 -10.072 1.00 37.00 159 ALA A O 1
ATOM 1249 N N . PRO A 1 160 ? 8.097 -31.328 -8.091 1.00 37.38 160 PRO A N 1
ATOM 1250 C CA . PRO A 1 160 ? 9.489 -31.421 -8.501 1.00 37.38 160 PRO A CA 1
ATOM 1251 C C . PRO A 1 160 ? 9.624 -32.474 -9.604 1.00 37.38 160 PRO A C 1
ATOM 1253 O O . PRO A 1 160 ? 9.148 -33.604 -9.466 1.00 37.38 160 PRO A O 1
ATOM 1256 N N . VAL A 1 161 ? 10.293 -32.102 -10.699 1.00 42.69 161 VAL A N 1
ATOM 1257 C CA . VAL A 1 161 ? 10.690 -33.018 -11.774 1.00 42.69 161 VAL A CA 1
ATOM 1258 C C . VAL A 1 161 ? 11.545 -34.127 -11.164 1.00 42.69 161 VAL A C 1
ATOM 1260 O O . VAL A 1 161 ? 12.742 -33.964 -10.926 1.00 42.69 161 VAL A O 1
ATOM 1263 N N . SER A 1 162 ? 10.925 -35.274 -10.900 1.00 43.94 162 SER A N 1
ATOM 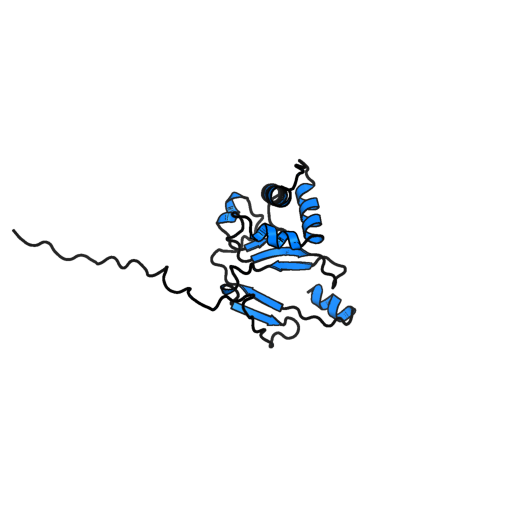1264 C CA . SER A 1 162 ? 11.640 -36.496 -10.559 1.00 43.94 162 SER A CA 1
ATOM 1265 C C . SER A 1 162 ? 12.310 -36.998 -11.834 1.00 43.94 162 SER A C 1
ATOM 1267 O O . SER A 1 162 ? 11.670 -37.612 -12.685 1.00 43.94 162 SER A O 1
ATOM 1269 N N . ARG A 1 163 ? 13.602 -36.695 -12.006 1.00 45.66 163 ARG A N 1
ATOM 1270 C CA . ARG A 1 163 ? 14.444 -37.375 -13.001 1.00 45.66 163 ARG A CA 1
ATOM 1271 C C . ARG A 1 163 ? 14.460 -38.875 -12.675 1.00 45.66 163 ARG A C 1
ATOM 1273 O O . ARG A 1 163 ? 14.848 -39.214 -11.557 1.00 45.66 163 ARG A O 1
ATOM 1280 N N . PRO A 1 164 ? 14.133 -39.784 -13.608 1.00 41.59 164 PRO A N 1
ATOM 1281 C CA . PRO A 1 164 ? 14.436 -41.188 -13.398 1.00 41.59 164 PRO A CA 1
ATOM 1282 C C . PRO A 1 164 ? 15.955 -41.385 -13.478 1.00 41.59 164 PRO A C 1
ATOM 1284 O O . PRO A 1 164 ? 16.587 -41.066 -14.488 1.00 41.59 164 PRO A O 1
ATOM 1287 N N . LEU A 1 165 ? 16.530 -41.898 -12.386 1.00 43.91 165 LEU A N 1
ATOM 1288 C CA . LEU A 1 165 ? 17.851 -42.521 -12.372 1.00 43.91 165 LEU A CA 1
ATOM 1289 C C . LEU A 1 165 ? 17.884 -43.670 -13.394 1.00 43.91 165 LEU A C 1
ATOM 1291 O O . LEU A 1 165 ? 16.897 -44.377 -13.584 1.00 43.91 165 LEU A O 1
ATOM 1295 N N . GLY A 1 166 ? 19.030 -43.824 -14.053 1.00 41.06 166 GLY A N 1
ATOM 1296 C CA . GLY A 1 166 ? 19.209 -44.681 -15.217 1.00 41.06 166 GLY A CA 1
ATOM 1297 C C . GLY A 1 166 ? 18.901 -46.169 -15.037 1.00 41.06 166 GLY A C 1
ATOM 1298 O O . GLY A 1 166 ? 18.983 -46.737 -13.951 1.00 41.06 166 GLY A O 1
ATOM 1299 N N . ALA A 1 167 ?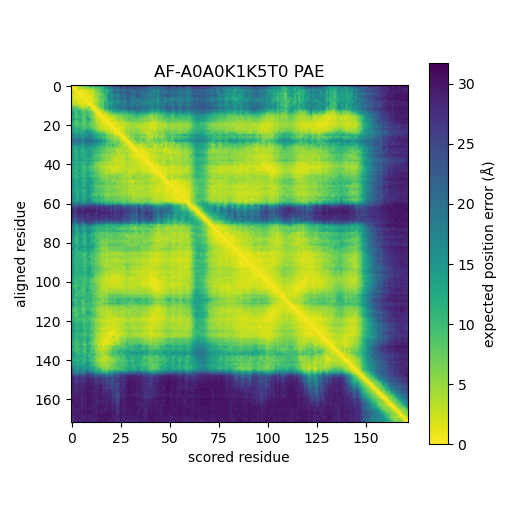 18.654 -46.809 -16.178 1.00 41.88 167 ALA A N 1
ATOM 1300 C CA . ALA A 1 167 ? 18.721 -48.250 -16.350 1.00 41.88 167 ALA A CA 1
ATOM 1301 C C . ALA A 1 167 ? 19.393 -48.573 -17.698 1.00 41.88 167 ALA A C 1
ATOM 1303 O O . ALA A 1 167 ? 18.824 -48.380 -18.765 1.00 41.88 167 ALA A O 1
ATOM 1304 N N . SER A 1 168 ? 20.646 -49.015 -17.590 1.00 48.38 168 SER A N 1
ATOM 1305 C CA . SER A 1 168 ? 21.201 -50.221 -18.218 1.00 48.38 168 SER A CA 1
ATOM 1306 C C . SER A 1 168 ? 21.087 -50.425 -19.741 1.00 48.38 168 SER A C 1
ATOM 1308 O O . SER A 1 168 ? 20.034 -50.732 -20.288 1.00 48.38 168 SER A O 1
ATOM 1310 N N . ARG A 1 169 ? 22.261 -50.404 -20.395 1.00 46.84 169 ARG A N 1
ATOM 1311 C CA . ARG A 1 169 ? 22.539 -50.940 -21.744 1.00 46.84 169 ARG A CA 1
ATOM 1312 C C . ARG A 1 169 ? 22.030 -52.383 -21.919 1.00 46.84 169 ARG A C 1
ATOM 1314 O O . ARG A 1 169 ? 22.277 -53.192 -21.021 1.00 46.84 169 ARG A O 1
ATOM 1321 N N . PRO A 1 170 ? 21.518 -52.773 -23.099 1.00 54.06 170 PRO A N 1
ATOM 1322 C CA . PRO A 1 170 ? 21.544 -54.162 -23.521 1.00 54.06 170 PRO A CA 1
ATOM 1323 C C . PRO A 1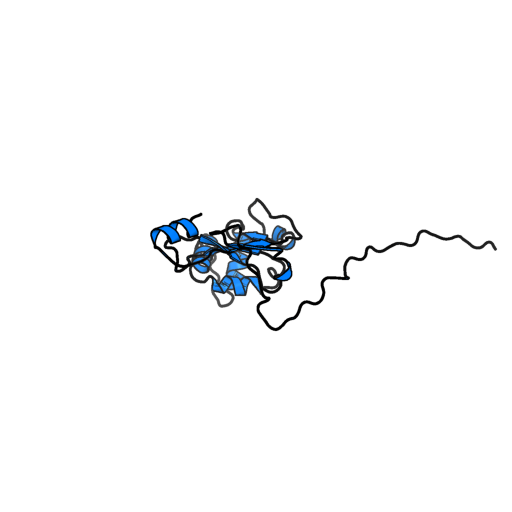 170 ? 22.854 -54.475 -24.260 1.00 54.06 170 PRO A C 1
ATOM 1325 O O . PRO A 1 170 ? 23.400 -53.650 -24.994 1.00 54.06 170 PRO A O 1
ATOM 1328 N N . ARG A 1 171 ? 23.368 -55.681 -24.010 1.00 44.31 171 ARG A N 1
ATOM 1329 C CA . ARG A 1 171 ? 24.489 -56.297 -24.724 1.00 44.31 171 ARG A CA 1
ATOM 1330 C C . ARG A 1 171 ? 24.063 -56.647 -26.154 1.00 44.31 171 ARG A C 1
ATOM 1332 O O . ARG A 1 171 ? 22.971 -57.178 -26.339 1.00 44.31 171 ARG A O 1
ATOM 1339 N N . GLY A 1 172 ? 24.963 -56.408 -27.100 1.00 44.56 172 GLY A N 1
ATOM 1340 C CA . GLY A 1 172 ? 25.011 -56.981 -28.442 1.00 44.56 172 GLY A CA 1
ATOM 1341 C C . GLY A 1 172 ? 26.473 -57.149 -28.809 1.00 44.56 172 GLY A C 1
ATOM 1342 O O . GLY A 1 172 ? 27.221 -56.179 -28.546 1.00 44.56 172 GLY A O 1
#

Nearest PDB structures (foldseek):
  5u8s-assembly1_E  TM=3.786E-01  e=2.135E+00  Saccharomyces cerevisiae S288C
  1ym3-assembly1_A-2  TM=2.070E-01  e=2.571E+00  Mycobacterium tuberculosis H37Rv
  8xqx-assembly1_F  TM=1.833E-01  e=6.513E+00  Chlamydomonas reinhardtii

Solvent-accessible surface area (backbone atoms only — not comparable to full-atom values): 10930 Å² total; per-residue (Å²): 114,68,66,60,54,48,29,65,76,66,71,53,95,76,84,50,74,47,74,43,66,67,64,93,37,64,74,72,93,58,69,40,50,68,86,49,51,88,65,31,22,51,43,45,66,87,37,47,32,65,73,38,38,51,53,52,43,50,70,73,34,79,84,75,69,95,69,94,54,93,50,47,53,61,51,45,50,53,44,36,32,76,39,58,68,54,53,60,55,51,47,68,36,80,97,36,52,74,40,44,34,41,33,40,56,32,50,50,94,80,38,99,53,75,39,84,44,76,46,65,49,76,93,40,52,87,33,53,77,45,36,27,29,68,90,44,73,87,42,71,50,88,81,76,74,96,62,101,71,78,96,78,79,96,75,87,87,83,72,79,85,77,76,81,79,86,80,81,85,81,90,129

Sequence (172 aa):
MVAHAYAQENKLEFTVIDFTVRLDFAINPGKMKPEDLPLHDFLSLNQVRRQTWESIAFALEDGGTSRASASIEEDGKKLLLTRPDLIAQLCELPDYQHFRVLAFDAKPVISAQALQVGAVPVRHWAAIESAVCRLNPTTQVALEYPGDRPRRAVVEANAPVSRPLGASRPRG

Foldseek 3Di:
DQLVVLCVVVVDPDWDKDWDFDWPADDDPAADDLVCLVRGQEAELVRHDPVVLLVLLCQLVVVDDDDPDPCSSVVSLVCCQVCVVVVLVQCPDPSNVSHQKYWHWYDDPSDPDTDIDIDGPLVRVVRGPWMATPVHRVDTDDDDRPDDDDDDDDDDDDDDPDDDDDDDDDDD

pLDDT: mean 73.7, std 16.56, range [35.44, 92.5]

Secondary structure (DSSP, 8-state):
-HHHHHHHHHT-----EEEEE--SSPPP-S-B-GGGGGG-SEEEGGGB-HHHHHHHHHHH-TTS----STTHHHHHHHHHHH-TTHHHHHHHSGGGTT-SEEEEEE--TT-SS-EEEEE--GGGGGGEEEEEETTSTT-BPP---SSS-------SS-----PPPP--PPP-